Protein AF-A0A3B7LRC0-F1 (afdb_monomer_lite)

Foldseek 3Di:
DLEDDDQADDQDDDDPQDAPLRCLNRHPDPVSVVVVVLLVVLLVPPDPVCSVVLSCLCVVSDNQSVVLSSLVSVVSVVVVVVVKDWDAFDDDPDPDPDTAGTWIADPVRDIDGHHSDDDDPPPPPPPPDD

Secondary structure (DSSP, 8-state):
--S--S---B-PPPPTT--HHHHHHHB--HHHHHHHHHHHHHHHHS-TTTHHHHHHHHTSS-HHHHHHHHHHHHHHHHHHHTT-EEEESPPPSS--S---SEEEE-TTS-EEEE------TT--------

Organism: NCBI:txid2004650

Sequence (130 aa):
MLFQNFIRTNHDIIQANESEFDFLDRCAWPKAQHMRSLLEQCLNNYPVIEQPEIIARLKSGDPRQFTSTTFELLLHQYLINQNFTLSPHPELANDSAKRPDFLVTCPDGNQFYLEAICTSESDGKNDSTG

Radius of gyration: 17.73 Å; chains: 1; bounding box: 36×43×44 Å

Structure (mmCIF, N/CA/C/O backbone):
data_AF-A0A3B7LRC0-F1
#
_entry.id   AF-A0A3B7LRC0-F1
#
loop_
_atom_site.group_PDB
_atom_site.id
_atom_site.type_symbol
_atom_site.label_atom_id
_atom_site.label_alt_id
_atom_site.label_comp_id
_atom_site.label_asym_id
_atom_site.label_entity_id
_atom_site.label_seq_id
_atom_site.pdbx_PDB_ins_code
_atom_site.Cartn_x
_atom_site.Cartn_y
_atom_site.Cartn_z
_atom_site.occupancy
_atom_site.B_iso_or_equiv
_atom_site.auth_seq_id
_atom_site.auth_comp_id
_atom_site.auth_asym_id
_atom_site.auth_atom_id
_atom_site.pdbx_PDB_model_num
ATOM 1 N N . MET A 1 1 ? -7.542 -5.011 -9.951 1.00 84.31 1 MET A N 1
ATOM 2 C CA . MET A 1 1 ? -6.096 -5.204 -10.194 1.00 84.31 1 MET A CA 1
ATOM 3 C C . MET A 1 1 ? -5.436 -3.844 -10.179 1.00 84.31 1 MET A C 1
ATOM 5 O O . MET A 1 1 ? -5.934 -2.933 -10.836 1.00 84.31 1 MET A O 1
ATOM 9 N N . LEU A 1 2 ? -4.382 -3.701 -9.382 1.00 94.56 2 LEU A N 1
ATOM 10 C CA . LEU A 1 2 ? -3.641 -2.455 -9.216 1.00 94.56 2 LEU A CA 1
ATOM 11 C C . LEU A 1 2 ? -2.699 -2.245 -10.407 1.00 94.56 2 LEU A C 1
ATOM 13 O O . LEU A 1 2 ? -2.721 -1.179 -11.031 1.00 94.56 2 LEU A O 1
ATOM 17 N N . PHE A 1 3 ? -1.949 -3.291 -10.760 1.00 96.12 3 PHE A N 1
ATOM 18 C CA . PHE A 1 3 ? -0.965 -3.291 -11.843 1.00 96.12 3 PHE A CA 1
ATOM 19 C C . PHE A 1 3 ? -1.517 -3.912 -13.126 1.00 96.12 3 PHE A C 1
ATOM 21 O O . PHE A 1 3 ? -2.459 -4.707 -13.108 1.00 96.12 3 PHE A O 1
ATOM 28 N N . GLN A 1 4 ? -0.910 -3.572 -14.261 1.00 93.62 4 GLN A N 1
ATOM 29 C CA . GLN A 1 4 ? -1.306 -4.143 -15.544 1.00 93.62 4 GLN A CA 1
ATOM 30 C C . GLN A 1 4 ? -0.837 -5.600 -15.666 1.00 93.62 4 GLN A C 1
ATOM 32 O O . GLN A 1 4 ? 0.247 -5.985 -15.207 1.00 93.62 4 GLN A O 1
ATOM 37 N N . ASN A 1 5 ? -1.644 -6.428 -16.329 1.00 92.81 5 ASN A N 1
ATOM 38 C CA . ASN A 1 5 ? -1.327 -7.833 -16.548 1.00 92.81 5 ASN A CA 1
ATOM 39 C C . ASN A 1 5 ? -0.646 -8.034 -17.911 1.00 92.81 5 ASN A C 1
ATOM 41 O O . ASN A 1 5 ? -1.313 -8.167 -18.934 1.00 92.81 5 ASN A O 1
ATOM 45 N N . PHE A 1 6 ? 0.688 -8.037 -17.917 1.00 94.25 6 PHE A N 1
ATOM 46 C CA . PHE A 1 6 ? 1.509 -8.300 -19.100 1.00 94.25 6 PHE A CA 1
ATOM 47 C C . PHE A 1 6 ? 2.889 -8.857 -18.714 1.00 94.25 6 PHE A C 1
ATOM 49 O O . PHE A 1 6 ? 3.345 -8.713 -17.571 1.00 94.25 6 PHE A O 1
ATOM 56 N N . ILE A 1 7 ? 3.564 -9.485 -19.684 1.00 94.00 7 ILE A N 1
ATOM 57 C CA . ILE A 1 7 ? 4.935 -9.986 -19.525 1.00 94.00 7 ILE A CA 1
ATOM 58 C C . ILE A 1 7 ? 5.895 -8.796 -19.532 1.00 94.00 7 ILE A C 1
ATOM 60 O O . ILE A 1 7 ? 6.070 -8.131 -20.551 1.00 94.00 7 ILE A O 1
ATOM 64 N N . ARG A 1 8 ? 6.535 -8.540 -18.392 1.00 95.81 8 ARG A N 1
ATOM 65 C CA . ARG A 1 8 ? 7.519 -7.465 -18.235 1.00 95.81 8 ARG A CA 1
ATOM 66 C C . ARG A 1 8 ? 8.902 -7.969 -18.610 1.00 95.81 8 ARG A C 1
ATOM 68 O O . ARG A 1 8 ? 9.353 -8.984 -18.090 1.00 95.81 8 ARG A O 1
ATOM 75 N N . THR A 1 9 ? 9.580 -7.236 -19.483 1.00 96.19 9 THR A N 1
ATOM 76 C CA . THR A 1 9 ? 10.936 -7.556 -19.960 1.00 96.19 9 THR A CA 1
ATOM 77 C C . THR A 1 9 ? 11.936 -6.428 -19.698 1.00 96.19 9 THR A C 1
ATOM 79 O O . THR A 1 9 ? 13.139 -6.618 -19.878 1.00 96.19 9 THR A O 1
ATOM 82 N N . A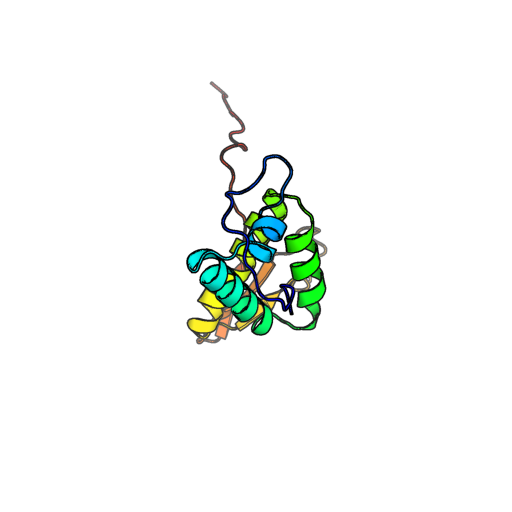SN A 1 10 ? 11.464 -5.263 -19.244 1.00 95.69 10 ASN A N 1
ATOM 83 C CA . ASN A 1 10 ? 12.296 -4.091 -19.017 1.00 95.69 10 ASN A CA 1
ATOM 84 C C . ASN A 1 10 ? 13.065 -4.202 -17.684 1.00 95.69 10 ASN A C 1
ATOM 86 O O . ASN A 1 10 ? 12.458 -4.332 -16.620 1.00 95.69 10 ASN A O 1
ATOM 90 N N . HIS A 1 11 ? 14.396 -4.134 -17.758 1.00 96.62 11 HIS A N 1
ATOM 91 C CA . HIS A 1 11 ? 15.310 -4.211 -16.613 1.00 96.62 11 HIS A CA 1
ATOM 92 C C . HIS A 1 11 ? 16.024 -2.884 -16.313 1.00 96.62 11 HIS A C 1
ATOM 94 O O . HIS A 1 11 ? 16.906 -2.858 -15.453 1.00 96.62 11 HIS A O 1
ATOM 100 N N . ASP A 1 12 ? 15.655 -1.805 -17.000 1.00 96.75 12 ASP A N 1
ATOM 101 C CA . ASP A 1 12 ? 16.237 -0.485 -16.801 1.00 96.75 12 ASP A CA 1
ATOM 102 C C . ASP A 1 12 ? 15.848 0.067 -15.430 1.00 96.75 12 ASP A C 1
ATOM 104 O O . ASP A 1 12 ? 14.729 -0.143 -14.945 1.00 96.75 12 ASP A O 1
ATOM 108 N N . ILE A 1 13 ? 16.764 0.830 -14.837 1.00 96.00 13 ILE A N 1
ATOM 109 C CA . ILE A 1 13 ? 16.510 1.608 -13.622 1.00 96.00 13 ILE A CA 1
ATOM 110 C C . ILE A 1 13 ? 15.387 2.636 -13.842 1.00 96.00 13 ILE A C 1
ATOM 112 O O . ILE A 1 13 ? 14.991 2.899 -14.981 1.00 96.00 13 ILE A O 1
ATOM 116 N N . ILE A 1 14 ? 14.872 3.215 -12.756 1.00 95.31 14 ILE A N 1
ATOM 117 C CA . ILE A 1 14 ? 13.876 4.293 -12.826 1.00 95.31 14 ILE A CA 1
ATOM 118 C C . ILE A 1 14 ? 14.406 5.481 -13.6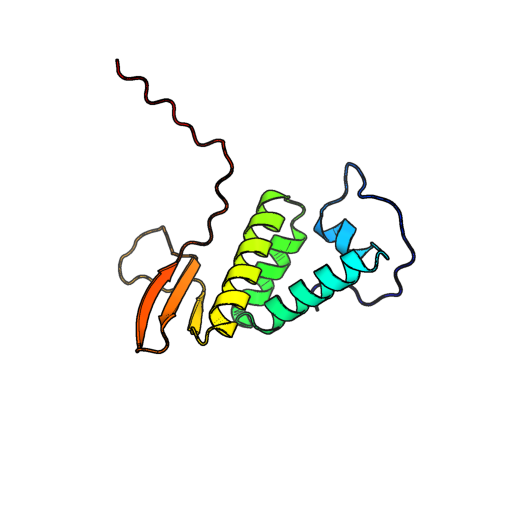40 1.00 95.31 14 ILE A C 1
ATOM 120 O O . ILE A 1 14 ? 15.578 5.854 -13.525 1.00 95.31 14 ILE A O 1
ATOM 124 N N . GLN A 1 15 ? 13.553 6.051 -14.489 1.00 95.31 15 GLN A N 1
ATOM 125 C CA . GLN A 1 15 ? 13.895 7.211 -15.314 1.00 95.31 15 GLN A CA 1
ATOM 126 C C . GLN A 1 15 ? 13.564 8.527 -14.596 1.00 95.31 15 GLN A C 1
ATOM 128 O O . GLN A 1 15 ? 12.709 8.574 -13.722 1.00 95.31 15 GLN A O 1
ATOM 133 N N . ALA A 1 16 ? 14.213 9.628 -14.990 1.00 91.31 16 ALA A N 1
ATOM 134 C CA . ALA A 1 16 ? 14.075 10.919 -14.301 1.00 91.31 16 ALA A CA 1
ATOM 135 C C . ALA A 1 16 ? 12.640 11.489 -14.273 1.00 91.31 16 ALA A C 1
ATOM 137 O O . ALA A 1 16 ? 12.304 12.224 -13.353 1.00 91.31 16 ALA A O 1
ATOM 138 N N . ASN A 1 17 ? 11.808 11.154 -15.265 1.00 92.25 17 ASN A N 1
ATOM 139 C CA . ASN A 1 17 ? 10.422 11.626 -15.387 1.00 92.25 17 ASN A CA 1
ATOM 140 C C . ASN A 1 17 ? 9.402 10.496 -15.179 1.00 92.25 17 ASN A C 1
ATOM 142 O O . ASN A 1 17 ? 8.279 10.576 -15.670 1.00 92.25 17 ASN A O 1
ATOM 146 N N . GLU A 1 18 ? 9.817 9.413 -14.533 1.00 96.38 18 GLU A N 1
ATOM 147 C CA . GLU A 1 18 ? 8.980 8.250 -14.279 1.00 96.38 18 GLU A CA 1
ATOM 148 C C . GLU A 1 18 ? 8.551 8.226 -12.815 1.00 96.38 18 GLU A C 1
ATOM 150 O O . GLU A 1 18 ? 9.376 8.410 -11.921 1.00 96.38 18 GLU A O 1
ATOM 155 N N . SER A 1 19 ? 7.264 7.980 -12.575 1.00 97.00 19 SER A N 1
ATOM 156 C CA . SER A 1 19 ? 6.758 7.807 -11.216 1.00 97.00 19 SER A CA 1
ATOM 157 C C . SER A 1 19 ? 7.179 6.456 -10.632 1.00 97.00 19 SER A C 1
ATOM 159 O O . SER A 1 19 ? 7.405 5.482 -11.354 1.00 97.00 19 SER A O 1
ATOM 161 N N . GLU A 1 20 ? 7.223 6.344 -9.307 1.00 96.31 20 GLU A N 1
ATOM 162 C CA . GLU A 1 20 ? 7.497 5.072 -8.633 1.00 96.31 20 GLU A CA 1
ATOM 163 C C . GLU A 1 20 ? 6.472 3.995 -9.007 1.00 96.31 20 GLU A C 1
ATOM 165 O O . GLU A 1 20 ? 6.823 2.818 -9.141 1.00 96.31 20 GLU A O 1
ATOM 170 N N . PHE A 1 21 ? 5.214 4.397 -9.220 1.00 97.31 21 PHE A N 1
ATOM 171 C CA . PHE A 1 21 ? 4.168 3.497 -9.684 1.00 97.31 21 PHE A CA 1
ATOM 172 C C . PHE A 1 21 ? 4.468 2.960 -11.085 1.00 97.31 21 PHE A C 1
ATOM 174 O O . PHE A 1 21 ? 4.449 1.744 -11.279 1.00 97.31 21 PHE A O 1
ATOM 181 N N . ASP A 1 22 ? 4.773 3.839 -12.042 1.00 97.12 22 ASP A N 1
ATOM 182 C CA . ASP A 1 22 ? 5.053 3.446 -13.427 1.00 97.12 22 ASP A CA 1
ATOM 183 C C . ASP A 1 22 ? 6.292 2.556 -13.503 1.00 97.12 22 ASP A C 1
ATOM 185 O O . ASP A 1 22 ? 6.269 1.512 -14.163 1.00 97.12 22 ASP A O 1
ATOM 189 N N . PHE A 1 23 ? 7.331 2.900 -12.734 1.00 97.38 23 PHE A N 1
ATOM 190 C CA . PHE A 1 23 ? 8.520 2.070 -12.591 1.00 97.38 23 PHE A CA 1
ATOM 191 C C . PHE A 1 23 ? 8.152 0.664 -12.116 1.00 97.38 23 PHE A C 1
ATOM 193 O O . PHE A 1 23 ? 8.532 -0.322 -12.752 1.00 97.38 23 PHE A O 1
ATOM 200 N N . LEU A 1 24 ? 7.381 0.540 -11.031 1.00 97.00 24 LEU A N 1
ATOM 201 C CA . LEU A 1 24 ? 6.936 -0.765 -10.541 1.00 97.00 24 LEU A CA 1
ATOM 202 C C . LEU A 1 24 ? 6.080 -1.502 -11.575 1.00 97.00 24 LEU A C 1
ATOM 204 O O . LEU A 1 24 ? 6.258 -2.713 -11.741 1.00 97.00 24 LEU A O 1
ATOM 208 N N . ASP A 1 25 ? 5.192 -0.799 -12.283 1.00 97.00 25 ASP A N 1
ATOM 209 C CA . ASP A 1 25 ? 4.300 -1.391 -13.277 1.00 97.00 25 ASP A CA 1
ATOM 210 C C . ASP A 1 25 ? 5.036 -1.867 -14.529 1.00 97.00 25 ASP A C 1
ATOM 212 O O . ASP A 1 25 ? 4.607 -2.856 -15.114 1.00 97.00 25 ASP A O 1
ATOM 216 N N . ARG A 1 26 ? 6.170 -1.272 -14.922 1.00 96.94 26 ARG A N 1
ATOM 217 C CA . ARG A 1 26 ? 6.967 -1.769 -16.062 1.00 96.94 26 ARG A CA 1
ATOM 218 C C . ARG A 1 26 ? 8.100 -2.725 -15.689 1.00 96.94 26 ARG A C 1
ATOM 220 O O . ARG A 1 26 ? 8.511 -3.530 -16.527 1.00 96.94 26 ARG A O 1
ATOM 227 N N . CYS A 1 27 ? 8.631 -2.637 -14.470 1.00 97.44 27 CYS A N 1
ATOM 228 C CA . CYS A 1 27 ? 9.902 -3.260 -14.106 1.00 97.44 27 CYS A CA 1
ATOM 229 C C . CYS A 1 27 ? 9.807 -4.790 -13.996 1.00 97.44 27 CYS A C 1
ATOM 231 O O . CYS A 1 27 ? 8.962 -5.355 -13.288 1.00 97.44 27 CYS A O 1
ATOM 233 N N . ALA A 1 28 ? 10.722 -5.470 -14.689 1.00 97.56 28 ALA A N 1
ATOM 234 C CA . ALA A 1 28 ? 10.837 -6.924 -14.737 1.00 97.56 28 ALA A CA 1
ATOM 235 C C . ALA A 1 28 ? 11.656 -7.517 -13.578 1.00 97.56 28 ALA A C 1
ATOM 237 O O . ALA A 1 28 ? 11.782 -8.736 -13.481 1.00 97.56 28 ALA A O 1
ATOM 238 N N . TRP A 1 29 ? 12.221 -6.693 -12.689 1.00 97.38 29 TRP A N 1
ATOM 239 C CA . TRP A 1 29 ? 13.040 -7.201 -11.590 1.00 97.38 29 TRP A CA 1
ATOM 240 C C . TRP A 1 29 ? 12.222 -8.094 -10.640 1.00 97.38 29 TRP A C 1
ATOM 242 O O . TRP A 1 29 ? 11.121 -7.705 -10.235 1.00 97.38 29 TRP A O 1
ATOM 252 N N . PRO A 1 30 ? 12.780 -9.224 -10.160 1.00 96.44 30 PRO A N 1
ATOM 253 C CA . PRO A 1 30 ? 12.098 -10.080 -9.184 1.00 96.44 30 PRO A CA 1
ATOM 254 C C . PRO A 1 30 ? 11.671 -9.335 -7.910 1.00 96.44 30 PRO A C 1
ATOM 256 O O . PRO A 1 30 ? 10.592 -9.566 -7.372 1.00 96.44 30 PRO A O 1
ATOM 259 N N . LYS A 1 31 ? 12.479 -8.369 -7.448 1.00 95.75 31 LYS A N 1
ATOM 260 C CA . LYS A 1 31 ? 12.128 -7.514 -6.301 1.00 95.75 31 LYS A CA 1
ATOM 261 C C . LYS A 1 31 ? 10.903 -6.635 -6.581 1.00 95.75 31 LYS A C 1
ATOM 263 O O . LYS A 1 31 ? 10.045 -6.515 -5.712 1.00 95.75 31 LYS A O 1
ATOM 268 N N . ALA A 1 32 ? 10.788 -6.079 -7.790 1.00 95.94 32 ALA A N 1
ATOM 269 C CA . ALA A 1 32 ? 9.620 -5.296 -8.192 1.00 95.94 32 ALA A CA 1
ATOM 270 C C . ALA A 1 32 ? 8.361 -6.173 -8.252 1.00 95.94 32 ALA A C 1
ATOM 272 O O . ALA A 1 32 ? 7.295 -5.744 -7.823 1.00 95.94 32 ALA A O 1
ATOM 273 N N . GLN A 1 33 ? 8.478 -7.431 -8.696 1.00 96.06 33 GLN A N 1
ATOM 274 C CA . GLN A 1 33 ? 7.369 -8.388 -8.636 1.00 96.06 33 GLN A CA 1
ATOM 275 C C . GLN A 1 33 ? 6.905 -8.656 -7.196 1.00 96.06 33 GLN A C 1
ATOM 277 O O . GLN A 1 33 ? 5.698 -8.679 -6.950 1.00 96.06 33 GLN A O 1
ATOM 282 N N . HIS A 1 34 ? 7.828 -8.831 -6.243 1.00 96.25 34 HIS A N 1
ATOM 283 C CA . HIS A 1 34 ? 7.462 -8.999 -4.833 1.00 96.25 34 HIS A CA 1
ATOM 284 C C . HIS A 1 34 ? 6.736 -7.768 -4.283 1.00 96.25 34 HIS A C 1
ATOM 286 O O . HIS A 1 34 ? 5.698 -7.918 -3.645 1.00 96.25 34 HIS A O 1
ATOM 292 N N . MET A 1 35 ? 7.227 -6.561 -4.585 1.00 95.69 35 MET A N 1
ATOM 293 C CA . MET A 1 35 ? 6.559 -5.318 -4.183 1.00 95.69 35 MET A CA 1
ATOM 294 C C . MET A 1 35 ? 5.157 -5.203 -4.786 1.00 95.69 35 MET A C 1
ATOM 296 O O . MET A 1 35 ? 4.207 -4.928 -4.059 1.00 95.69 35 MET A O 1
ATOM 300 N N . ARG A 1 36 ? 5.000 -5.482 -6.087 1.00 96.94 36 ARG A N 1
ATOM 301 C CA . ARG A 1 36 ? 3.688 -5.479 -6.750 1.00 96.94 36 ARG A CA 1
ATOM 302 C C . ARG A 1 36 ? 2.718 -6.465 -6.104 1.00 96.94 36 ARG A C 1
ATOM 304 O O . ARG A 1 36 ? 1.581 -6.103 -5.828 1.00 96.94 36 ARG A O 1
ATOM 311 N N . SER A 1 37 ? 3.184 -7.682 -5.827 1.00 96.50 37 SER A N 1
ATOM 312 C CA . SER A 1 37 ? 2.366 -8.730 -5.200 1.00 96.50 37 SER A CA 1
ATOM 313 C C . SER A 1 37 ? 1.939 -8.341 -3.784 1.00 96.50 37 SER A C 1
ATOM 315 O O . SER A 1 37 ? 0.784 -8.538 -3.422 1.00 96.50 37 SER A O 1
ATOM 317 N N . LEU A 1 38 ? 2.846 -7.742 -3.003 1.00 96.88 38 LEU A N 1
ATOM 318 C CA . LEU A 1 38 ? 2.546 -7.248 -1.661 1.00 96.88 38 LEU A CA 1
ATOM 319 C C . LEU A 1 38 ? 1.497 -6.131 -1.697 1.00 96.88 38 LEU A C 1
ATOM 321 O O . LEU A 1 38 ? 0.530 -6.190 -0.946 1.00 96.88 38 LEU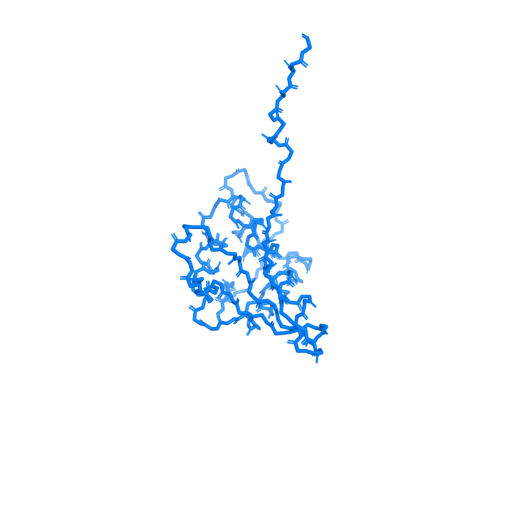 A O 1
ATOM 325 N N . LEU A 1 39 ? 1.656 -5.141 -2.580 1.00 97.56 39 LEU A N 1
ATOM 326 C CA . LEU A 1 39 ? 0.704 -4.035 -2.716 1.00 97.56 39 LEU A CA 1
ATOM 327 C C . LEU A 1 39 ? -0.673 -4.515 -3.195 1.00 97.56 39 LEU A C 1
ATOM 329 O O . LEU A 1 39 ? -1.684 -4.085 -2.648 1.00 97.56 39 LEU A O 1
ATOM 333 N N . GLU A 1 40 ? -0.724 -5.438 -4.162 1.00 97.38 40 GLU A N 1
ATOM 334 C CA . GLU A 1 40 ? -1.975 -6.082 -4.591 1.00 97.38 40 GLU A CA 1
ATOM 335 C C . GLU A 1 40 ? -2.650 -6.818 -3.428 1.00 97.38 40 GLU A C 1
ATOM 337 O O . GLU A 1 40 ? -3.852 -6.669 -3.221 1.00 97.38 40 GLU A O 1
ATOM 342 N N . GLN A 1 41 ? -1.889 -7.583 -2.641 1.00 96.88 41 GLN A N 1
ATOM 343 C CA . GLN A 1 41 ? -2.418 -8.285 -1.474 1.00 96.88 41 GLN A CA 1
ATOM 344 C C . GLN A 1 41 ? -2.961 -7.310 -0.422 1.00 96.88 41 GLN A C 1
ATOM 346 O O . GLN A 1 41 ? -4.066 -7.521 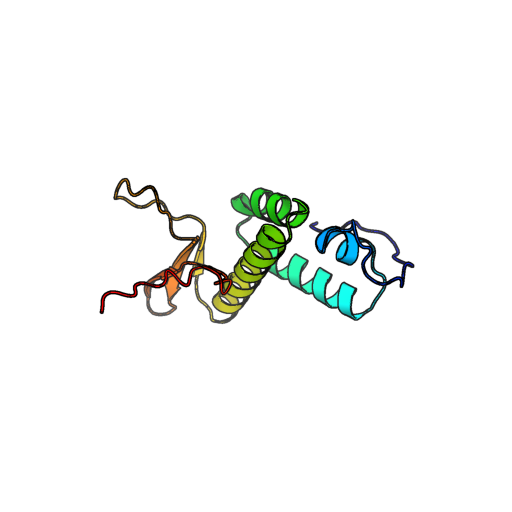0.076 1.00 96.88 41 GLN A O 1
ATOM 351 N N . CYS A 1 42 ? -2.218 -6.243 -0.111 1.00 97.19 42 CYS A N 1
ATOM 352 C CA . CYS A 1 42 ? -2.660 -5.221 0.839 1.00 97.19 42 CYS A CA 1
ATOM 353 C C . CYS A 1 42 ? -3.957 -4.556 0.363 1.00 97.19 42 CYS A C 1
ATOM 355 O O . CYS A 1 42 ? -4.896 -4.428 1.143 1.00 97.19 42 CYS A O 1
ATOM 357 N N . LEU A 1 43 ? -4.035 -4.195 -0.923 1.00 97.25 43 LEU A N 1
ATOM 358 C CA . LEU A 1 43 ? -5.223 -3.586 -1.518 1.00 97.25 43 LEU A CA 1
ATOM 359 C C . LEU A 1 43 ? -6.430 -4.534 -1.497 1.00 97.25 43 LEU A C 1
ATOM 361 O O . LEU A 1 43 ? -7.529 -4.101 -1.171 1.00 97.25 43 LEU A O 1
ATOM 365 N N . ASN A 1 44 ? -6.233 -5.822 -1.795 1.00 96.19 44 ASN A N 1
ATOM 366 C CA . ASN A 1 44 ? -7.306 -6.822 -1.773 1.00 96.19 44 ASN A CA 1
ATOM 367 C C . ASN A 1 44 ? -7.907 -7.018 -0.373 1.00 96.19 44 ASN A C 1
ATOM 369 O O . ASN A 1 44 ? -9.081 -7.360 -0.261 1.00 96.19 44 ASN A O 1
ATOM 373 N N . ASN A 1 45 ? -7.113 -6.798 0.677 1.00 95.38 45 ASN A N 1
ATOM 374 C CA . ASN A 1 45 ? -7.577 -6.840 2.061 1.00 95.38 45 ASN A CA 1
ATOM 375 C C . ASN A 1 45 ? -8.114 -5.488 2.557 1.00 95.38 45 ASN A C 1
ATOM 377 O O . ASN A 1 45 ? -8.690 -5.431 3.641 1.00 95.38 45 ASN A O 1
ATOM 381 N N . TYR A 1 46 ? -7.927 -4.410 1.795 1.00 95.19 46 TYR A N 1
ATOM 382 C CA . TYR A 1 46 ? -8.441 -3.082 2.116 1.00 95.19 46 TYR A CA 1
ATOM 383 C C . TYR A 1 46 ? -9.942 -2.985 1.781 1.00 95.19 46 TYR A C 1
ATOM 385 O O . TYR A 1 46 ? -10.392 -3.625 0.820 1.00 95.19 46 TYR A O 1
ATOM 393 N N . PRO A 1 47 ? -10.741 -2.188 2.518 1.00 93.31 47 PRO A N 1
ATOM 394 C CA . PRO A 1 47 ? -12.174 -2.053 2.260 1.00 93.31 47 PRO A CA 1
ATOM 395 C C . PRO A 1 47 ? -12.506 -1.687 0.812 1.00 93.31 47 PRO A C 1
ATOM 397 O O . PRO A 1 47 ? -12.015 -0.699 0.272 1.00 93.31 47 PRO A O 1
ATOM 400 N N . VAL A 1 48 ? -13.378 -2.487 0.188 1.00 93.19 48 VAL A N 1
ATOM 401 C CA . VAL A 1 48 ? -13.688 -2.424 -1.254 1.00 93.19 48 VAL A CA 1
ATOM 402 C C . VAL A 1 48 ? -14.169 -1.042 -1.701 1.00 93.19 48 VAL A C 1
ATOM 404 O O . VAL A 1 48 ? -13.842 -0.617 -2.806 1.00 93.19 48 VAL A O 1
ATOM 407 N N . ILE A 1 49 ? -14.920 -0.339 -0.849 1.00 92.31 49 ILE A N 1
ATOM 408 C CA . ILE A 1 49 ? -15.443 1.001 -1.144 1.00 92.31 49 ILE A CA 1
ATOM 409 C C . ILE A 1 49 ? -14.338 2.062 -1.262 1.00 92.31 49 ILE A C 1
ATOM 411 O O . ILE A 1 49 ? -14.475 2.980 -2.063 1.00 92.31 49 ILE A O 1
ATOM 415 N N . GLU A 1 50 ? -13.219 1.874 -0.560 1.00 92.81 50 GLU A N 1
ATOM 416 C CA . GLU A 1 50 ? -12.088 2.811 -0.519 1.00 92.81 50 GLU A CA 1
ATOM 417 C C . GLU A 1 50 ? -10.990 2.477 -1.543 1.00 92.81 50 GLU A C 1
ATOM 419 O O . GLU A 1 50 ? -10.164 3.319 -1.899 1.00 92.81 50 GLU A O 1
ATOM 424 N N . GLN A 1 51 ? -10.967 1.246 -2.071 1.00 95.19 51 GLN A N 1
ATOM 425 C CA . GLN A 1 51 ? -9.949 0.816 -3.039 1.00 95.19 51 GLN A CA 1
ATOM 426 C C . GLN A 1 51 ? -9.792 1.757 -4.253 1.00 95.19 51 GLN A C 1
ATOM 428 O O . GLN A 1 51 ? -8.649 1.971 -4.667 1.00 95.19 51 GLN A O 1
ATOM 433 N N . PRO A 1 52 ? -10.857 2.339 -4.850 1.00 95.56 52 PRO A N 1
ATOM 434 C CA . PRO A 1 52 ? -10.705 3.276 -5.964 1.00 95.56 52 PRO A CA 1
ATOM 435 C C . PRO A 1 52 ? -9.878 4.520 -5.614 1.00 95.56 52 PRO A C 1
ATOM 437 O O . PRO A 1 52 ? -9.060 4.946 -6.430 1.00 95.56 52 PRO A O 1
ATOM 440 N N . GLU A 1 53 ? -10.051 5.074 -4.411 1.00 94.38 53 GLU A N 1
ATOM 441 C CA . GLU A 1 53 ? -9.289 6.236 -3.944 1.00 94.38 53 GLU A CA 1
ATOM 442 C C . GLU A 1 53 ? -7.815 5.879 -3.738 1.00 94.38 53 GLU A C 1
ATOM 444 O O . GLU A 1 53 ? -6.926 6.571 -4.242 1.00 94.38 53 GLU A O 1
ATOM 449 N N . ILE A 1 54 ? -7.548 4.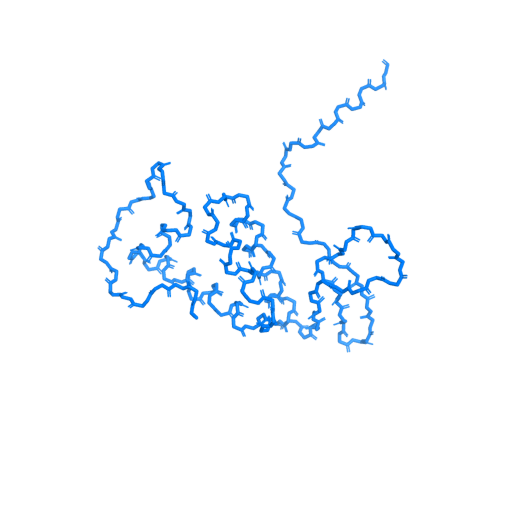740 -3.095 1.00 95.38 54 ILE A N 1
ATOM 450 C CA . ILE A 1 54 ? -6.190 4.218 -2.905 1.00 95.38 54 ILE A CA 1
ATOM 451 C C . ILE A 1 54 ? -5.481 4.020 -4.251 1.00 95.38 54 ILE A C 1
ATOM 453 O O . ILE A 1 54 ? -4.338 4.446 -4.429 1.00 95.38 54 ILE A O 1
ATOM 457 N N . ILE A 1 55 ? -6.159 3.416 -5.233 1.00 96.81 55 ILE A N 1
ATOM 458 C CA . ILE A 1 55 ? -5.607 3.228 -6.582 1.00 96.81 55 ILE A CA 1
ATOM 459 C C . ILE A 1 55 ? -5.300 4.584 -7.231 1.00 96.81 55 ILE A C 1
ATOM 461 O O . ILE A 1 55 ? -4.243 4.728 -7.848 1.00 96.81 55 ILE A O 1
ATOM 465 N N . ALA A 1 56 ? -6.191 5.571 -7.102 1.00 96.56 56 ALA A N 1
ATOM 466 C CA . ALA A 1 56 ? -5.992 6.901 -7.669 1.00 96.56 56 ALA A CA 1
ATOM 467 C C . ALA A 1 56 ? -4.779 7.616 -7.052 1.00 96.56 56 ALA A C 1
ATOM 469 O O . ALA A 1 56 ? -3.961 8.168 -7.788 1.00 96.56 56 ALA A O 1
ATOM 470 N N . ARG A 1 57 ? -4.609 7.551 -5.724 1.00 95.44 57 ARG A N 1
ATOM 471 C CA . ARG A 1 57 ? -3.463 8.155 -5.022 1.00 95.44 57 ARG A CA 1
ATOM 472 C C . ARG A 1 57 ? -2.144 7.480 -5.399 1.00 95.44 57 ARG A C 1
ATOM 474 O O . ARG A 1 57 ? -1.177 8.178 -5.706 1.00 95.44 57 ARG A O 1
ATOM 481 N N . LEU A 1 58 ? -2.119 6.146 -5.486 1.00 96.69 58 LEU A N 1
ATOM 482 C CA . LEU A 1 58 ? -0.941 5.392 -5.939 1.00 96.69 58 LEU A CA 1
ATOM 483 C C . LEU A 1 58 ? -0.560 5.722 -7.389 1.00 96.69 58 LEU A C 1
ATOM 485 O O . LEU A 1 58 ? 0.623 5.781 -7.703 1.00 96.69 58 LEU A O 1
ATOM 489 N N . LYS A 1 59 ? -1.544 5.960 -8.263 1.00 96.88 59 LYS A N 1
ATOM 490 C CA . LYS A 1 59 ? -1.339 6.277 -9.689 1.00 96.88 59 LYS A CA 1
ATOM 491 C C . LYS A 1 59 ? -1.225 7.773 -9.992 1.00 96.88 59 LYS A C 1
ATOM 493 O O . LYS A 1 59 ? -1.167 8.149 -11.157 1.00 96.88 59 LYS A O 1
ATOM 498 N N . SER A 1 60 ? -1.211 8.630 -8.973 1.00 96.19 60 SER A N 1
ATOM 499 C CA . SER A 1 60 ? -1.235 10.089 -9.157 1.00 96.19 60 SER A CA 1
ATOM 500 C C . SER A 1 60 ? 0.032 10.657 -9.807 1.00 96.19 60 SER A C 1
ATOM 502 O O . SER A 1 60 ? 0.001 11.767 -10.333 1.00 96.19 60 SER A O 1
ATOM 504 N N . GLY A 1 61 ? 1.144 9.918 -9.748 1.00 94.50 61 GLY A N 1
ATOM 505 C CA . GLY A 1 61 ? 2.464 10.402 -10.149 1.00 94.50 61 GLY A CA 1
ATOM 506 C C . GLY A 1 61 ? 3.127 11.326 -9.120 1.00 94.50 61 GLY A C 1
ATOM 507 O O . GLY A 1 61 ? 4.259 11.747 -9.338 1.00 94.50 61 GLY A O 1
ATOM 508 N N . ASP A 1 62 ? 2.460 11.632 -7.999 1.00 94.12 62 ASP A N 1
ATOM 509 C CA . ASP A 1 62 ? 3.049 12.384 -6.890 1.00 94.12 62 ASP A CA 1
ATOM 510 C C . ASP A 1 62 ? 3.782 11.419 -5.932 1.00 94.12 62 ASP A C 1
ATOM 512 O O . ASP A 1 62 ? 3.136 10.562 -5.313 1.00 94.12 62 ASP A O 1
ATOM 516 N N . PRO A 1 63 ? 5.109 11.562 -5.744 1.00 91.94 63 PRO A N 1
ATOM 517 C CA . PRO A 1 63 ? 5.893 10.677 -4.879 1.00 91.94 63 PRO A CA 1
ATOM 518 C C . PRO A 1 63 ? 5.450 10.728 -3.408 1.00 91.94 63 PRO A C 1
ATOM 520 O O . PRO A 1 63 ? 5.578 9.743 -2.672 1.00 91.94 63 PRO A O 1
ATOM 523 N N . ARG A 1 64 ? 4.884 11.856 -2.954 1.00 91.44 64 ARG A N 1
ATOM 524 C CA . ARG A 1 64 ? 4.357 12.001 -1.589 1.00 91.44 64 ARG A CA 1
ATOM 525 C C . ARG A 1 64 ? 3.094 11.174 -1.413 1.00 91.44 64 ARG A C 1
ATOM 527 O O . ARG A 1 64 ? 2.969 10.469 -0.413 1.00 91.44 64 ARG A O 1
ATOM 534 N N . GLN A 1 65 ? 2.194 11.222 -2.395 1.00 93.44 65 GLN A N 1
ATOM 535 C CA . GLN A 1 65 ? 0.983 10.402 -2.400 1.00 93.44 65 GLN A CA 1
ATOM 536 C C . GLN A 1 65 ? 1.332 8.922 -2.499 1.00 93.44 65 GLN A C 1
ATOM 538 O O . GLN A 1 65 ? 0.798 8.127 -1.729 1.00 93.44 65 GLN A O 1
ATOM 543 N N . PHE A 1 66 ? 2.271 8.553 -3.373 1.00 94.25 66 PHE A N 1
ATOM 544 C CA . PHE A 1 66 ? 2.730 7.172 -3.498 1.00 94.25 66 PHE A CA 1
ATOM 545 C C . PHE A 1 66 ? 3.290 6.637 -2.171 1.00 94.25 66 PHE A C 1
ATOM 547 O O . PHE A 1 66 ? 2.877 5.570 -1.708 1.00 94.25 66 PHE A O 1
ATOM 554 N N . THR A 1 67 ? 4.174 7.401 -1.522 1.00 92.62 67 THR A N 1
ATOM 555 C CA . THR A 1 67 ? 4.800 7.023 -0.244 1.00 92.62 67 THR A CA 1
ATOM 556 C C . THR A 1 67 ? 3.773 6.931 0.884 1.00 92.62 67 THR A C 1
ATOM 558 O O . THR A 1 67 ? 3.695 5.904 1.556 1.00 92.62 67 THR A O 1
ATOM 561 N N . SER A 1 68 ? 2.953 7.971 1.065 1.00 91.81 68 SER A N 1
ATOM 562 C CA . SER A 1 68 ? 1.929 8.023 2.116 1.00 91.81 68 SER A CA 1
ATOM 563 C C . SER A 1 68 ? 0.892 6.910 1.956 1.00 91.81 68 SER A C 1
ATOM 565 O O . SER A 1 68 ? 0.611 6.199 2.916 1.00 91.81 68 SER A O 1
ATOM 567 N N . THR A 1 69 ? 0.394 6.680 0.739 1.00 93.81 69 THR A N 1
ATOM 568 C CA . THR A 1 69 ? -0.612 5.637 0.472 1.00 93.81 69 THR A CA 1
ATOM 569 C C . THR A 1 69 ? -0.026 4.231 0.618 1.00 93.81 69 THR A C 1
ATOM 571 O O . THR A 1 69 ? -0.684 3.322 1.119 1.00 93.81 69 THR A O 1
ATOM 574 N N . THR A 1 70 ? 1.236 4.031 0.222 1.00 94.94 70 THR A N 1
ATOM 575 C CA . THR A 1 70 ? 1.932 2.757 0.451 1.00 94.94 70 THR A CA 1
ATOM 576 C C . THR A 1 70 ? 2.095 2.482 1.945 1.00 94.94 70 THR A C 1
ATOM 578 O O . THR A 1 70 ? 1.848 1.361 2.389 1.00 94.94 70 THR A O 1
ATOM 581 N N . PHE A 1 71 ? 2.482 3.490 2.732 1.00 93.56 71 PHE A N 1
ATOM 582 C CA . PHE A 1 71 ? 2.598 3.361 4.183 1.00 93.56 71 PHE A CA 1
ATOM 583 C C . PHE A 1 71 ? 1.253 3.022 4.832 1.00 93.56 71 PHE A C 1
ATOM 585 O O . PHE A 1 71 ? 1.177 2.084 5.622 1.00 93.56 71 PHE A O 1
ATOM 592 N N . GLU A 1 72 ? 0.192 3.722 4.434 1.00 93.94 72 GLU A N 1
ATOM 593 C CA . GLU A 1 72 ? -1.179 3.478 4.877 1.00 93.94 72 GLU A CA 1
ATOM 594 C C . GLU A 1 72 ? -1.624 2.023 4.614 1.00 93.94 72 GLU A C 1
ATOM 596 O O . GLU A 1 72 ? -2.069 1.331 5.533 1.00 93.94 72 GLU A O 1
ATOM 601 N N . LEU A 1 73 ? -1.418 1.513 3.392 1.00 95.12 73 LEU A N 1
ATOM 602 C CA . LEU A 1 73 ? -1.740 0.128 3.022 1.00 95.12 73 LEU A CA 1
ATOM 603 C C . LEU A 1 73 ? -0.964 -0.905 3.847 1.00 95.12 73 LEU A C 1
ATOM 605 O O . LEU A 1 73 ? -1.537 -1.899 4.302 1.00 95.12 73 LEU A O 1
ATOM 609 N N . LEU A 1 74 ? 0.342 -0.691 4.031 1.00 94.94 74 LEU A N 1
ATOM 610 C CA . LEU A 1 74 ? 1.191 -1.601 4.801 1.00 94.94 74 LEU A CA 1
ATOM 611 C C . LEU A 1 74 ? 0.809 -1.605 6.284 1.00 94.94 74 LEU A C 1
ATOM 613 O O . LEU A 1 74 ? 0.779 -2.669 6.901 1.00 94.94 74 LEU A O 1
ATOM 617 N N . LEU A 1 75 ? 0.488 -0.437 6.844 1.00 94.25 75 LEU A N 1
ATOM 618 C CA . LEU A 1 75 ? 0.046 -0.293 8.227 1.00 94.25 75 LEU A CA 1
ATOM 619 C C . LEU A 1 75 ? -1.289 -1.006 8.458 1.00 94.25 75 LEU A C 1
ATOM 621 O O . LEU A 1 75 ? -1.414 -1.779 9.410 1.00 94.25 75 LEU A O 1
ATOM 625 N N . HIS A 1 76 ? -2.248 -0.819 7.549 1.00 95.19 76 HIS A N 1
ATOM 626 C CA . HIS A 1 76 ? -3.515 -1.542 7.570 1.00 95.19 76 HIS A CA 1
ATOM 627 C C . HIS A 1 76 ? -3.287 -3.058 7.526 1.00 95.19 76 HIS A C 1
ATOM 629 O O . HIS A 1 76 ? -3.761 -3.786 8.399 1.00 95.19 76 HIS A O 1
ATOM 635 N N . GLN A 1 77 ? -2.502 -3.538 6.555 1.00 96.12 77 GLN A N 1
ATOM 636 C CA . GLN A 1 77 ? -2.205 -4.963 6.401 1.00 96.12 77 GLN A CA 1
ATOM 637 C C . GLN A 1 77 ? -1.514 -5.556 7.638 1.00 96.12 77 GLN A C 1
ATOM 639 O O . GLN A 1 77 ? -1.802 -6.689 8.033 1.00 96.12 77 GLN A O 1
ATOM 644 N N . TYR A 1 78 ? -0.593 -4.810 8.246 1.00 95.19 78 TYR A N 1
ATOM 645 C CA . TYR A 1 78 ? 0.092 -5.229 9.462 1.00 95.19 78 TYR A CA 1
ATOM 646 C C . TYR A 1 78 ? -0.892 -5.410 10.622 1.00 95.19 78 TYR A C 1
ATOM 648 O O . TYR A 1 78 ? -0.861 -6.442 11.289 1.00 95.19 78 TYR A O 1
ATOM 656 N N . LEU A 1 79 ? -1.792 -4.449 10.834 1.00 95.00 79 LEU A N 1
ATOM 657 C CA . LEU A 1 79 ? -2.735 -4.481 11.950 1.00 95.00 79 LEU A CA 1
ATOM 658 C C . LEU A 1 79 ? -3.810 -5.565 11.781 1.00 95.00 79 LEU A C 1
ATOM 660 O O . LEU A 1 79 ? -4.076 -6.296 12.737 1.00 95.00 79 LEU A O 1
ATOM 664 N N . ILE A 1 80 ? -4.361 -5.769 10.579 1.00 95.25 80 ILE A N 1
ATOM 665 C CA . ILE A 1 80 ? -5.317 -6.873 10.365 1.00 95.25 80 ILE A CA 1
ATOM 666 C C . ILE A 1 80 ? -4.674 -8.252 10.585 1.00 95.25 80 ILE A C 1
ATOM 668 O O . ILE A 1 80 ? -5.325 -9.162 11.097 1.00 95.25 80 ILE A O 1
ATOM 672 N N . ASN A 1 81 ? -3.376 -8.406 10.287 1.00 95.06 81 ASN A N 1
ATOM 673 C CA . ASN A 1 81 ? -2.636 -9.643 10.564 1.00 95.06 81 ASN A CA 1
ATOM 674 C C . ASN A 1 81 ? -2.464 -9.909 12.068 1.00 95.06 81 ASN A C 1
ATOM 676 O O . ASN A 1 81 ? -2.219 -11.048 12.456 1.00 95.06 81 ASN A O 1
ATOM 680 N N . GLN A 1 82 ? -2.598 -8.879 12.906 1.00 94.19 82 GLN A N 1
ATOM 681 C CA . GLN A 1 82 ? -2.591 -8.971 14.369 1.00 94.19 82 GLN A CA 1
ATOM 682 C C . GLN A 1 82 ? -4.018 -9.050 14.953 1.00 94.19 82 GLN A C 1
ATOM 684 O O . GLN A 1 82 ? -4.218 -8.786 16.135 1.00 94.19 82 GLN A O 1
ATOM 689 N N . ASN A 1 83 ? -5.016 -9.399 14.128 1.00 93.88 83 ASN A N 1
ATOM 690 C CA . ASN A 1 83 ? -6.431 -9.527 14.497 1.00 93.88 83 ASN A CA 1
ATOM 691 C C . ASN A 1 83 ? -7.128 -8.216 14.906 1.00 93.88 83 ASN A C 1
ATOM 693 O O . ASN A 1 83 ? -8.190 -8.258 15.529 1.00 93.88 83 ASN A O 1
ATOM 697 N N . PHE A 1 84 ? -6.584 -7.060 14.523 1.00 94.56 84 PHE A N 1
ATOM 698 C CA . PHE A 1 84 ? -7.299 -5.790 14.650 1.00 94.56 84 PHE A CA 1
ATOM 699 C C . PHE A 1 84 ? -8.302 -5.624 13.506 1.00 94.56 84 PHE A C 1
ATOM 701 O O . PHE A 1 84 ? -8.091 -6.108 12.395 1.00 94.56 84 PHE A O 1
ATOM 708 N N . THR A 1 85 ? -9.382 -4.891 13.767 1.00 93.12 85 THR A N 1
ATOM 709 C CA . THR A 1 85 ? -10.311 -4.432 12.723 1.00 93.12 85 THR A CA 1
ATOM 710 C C . THR A 1 85 ? -10.110 -2.941 12.506 1.00 93.12 85 THR A C 1
ATOM 712 O O . THR A 1 85 ? -10.051 -2.190 13.478 1.00 93.12 85 THR A O 1
ATOM 715 N N . LEU A 1 86 ? -9.999 -2.506 11.253 1.00 92.19 86 LEU A N 1
ATOM 716 C CA . LEU A 1 86 ? -9.813 -1.102 10.902 1.00 92.19 86 LEU A CA 1
ATOM 717 C C . LEU A 1 86 ? -10.983 -0.635 10.045 1.00 92.19 86 LEU A C 1
ATOM 719 O O . LEU A 1 86 ? -11.357 -1.305 9.085 1.00 92.19 86 LEU A O 1
ATOM 723 N N . SER A 1 87 ? -11.532 0.526 10.386 1.00 88.69 87 SER A N 1
ATOM 724 C CA . SER A 1 87 ? -12.472 1.257 9.540 1.00 88.69 87 SER A CA 1
ATOM 725 C C . SER A 1 87 ? -11.778 2.513 9.020 1.00 88.69 87 SER A C 1
ATOM 727 O O . SER A 1 87 ? -11.462 3.381 9.840 1.00 88.69 87 SER A O 1
ATOM 729 N N . PRO A 1 88 ? -11.529 2.626 7.705 1.00 86.19 88 PRO A N 1
ATOM 730 C CA . PRO A 1 88 ? -11.032 3.853 7.098 1.00 86.19 88 PRO A CA 1
ATOM 731 C C . PRO A 1 88 ? -12.027 5.001 7.278 1.00 86.19 88 PRO A C 1
ATOM 733 O O . PRO A 1 88 ? -13.234 4.761 7.371 1.00 86.19 88 PRO A O 1
ATOM 736 N N . HIS A 1 89 ? -11.511 6.228 7.334 1.00 79.00 89 HIS A N 1
ATOM 737 C CA . HIS A 1 89 ? -12.277 7.480 7.315 1.00 79.00 89 HIS A CA 1
ATOM 738 C C . HIS A 1 89 ? -13.539 7.484 8.206 1.00 79.00 89 HIS A C 1
ATOM 740 O O . HIS A 1 89 ? -14.638 7.766 7.719 1.00 79.00 89 HIS A O 1
ATOM 746 N N . PRO A 1 90 ? -13.422 7.190 9.518 1.00 78.56 90 PRO A N 1
ATOM 747 C CA . PRO A 1 90 ? -14.575 7.142 10.408 1.00 78.56 90 PRO A CA 1
ATOM 748 C C . PRO A 1 90 ? -15.288 8.499 10.476 1.00 78.56 90 PRO A C 1
ATOM 750 O O . PRO A 1 90 ? -14.661 9.562 10.549 1.00 78.56 90 PRO A O 1
ATOM 753 N N . GLU A 1 91 ? -16.618 8.460 10.505 1.00 72.88 91 GLU A N 1
ATOM 754 C CA . GLU A 1 91 ? -17.426 9.644 10.775 1.00 72.88 91 GLU A CA 1
ATOM 755 C C . GLU A 1 91 ? -17.219 10.078 12.233 1.00 72.88 91 GLU A C 1
ATOM 757 O O . GLU A 1 91 ? -17.525 9.345 13.174 1.00 72.88 91 GLU A O 1
ATOM 762 N N . LEU A 1 92 ? -16.686 11.284 12.435 1.00 71.06 92 LEU A N 1
ATOM 763 C CA . LEU A 1 92 ? -16.609 11.890 13.759 1.00 71.06 92 LEU A CA 1
ATOM 764 C C . LEU A 1 92 ? -17.936 12.592 14.064 1.00 71.06 92 LEU A C 1
ATOM 766 O O . LEU A 1 92 ? -18.408 13.405 13.275 1.00 71.06 92 LEU A O 1
ATOM 770 N N . ALA A 1 93 ? -18.513 12.323 15.239 1.00 65.00 93 ALA A N 1
ATOM 771 C CA . ALA A 1 93 ? -19.731 12.997 15.713 1.00 65.00 93 ALA A CA 1
ATOM 772 C C . ALA A 1 93 ? -19.536 14.509 15.940 1.00 65.00 93 ALA A C 1
ATOM 774 O O . ALA A 1 93 ? -20.499 15.271 15.991 1.00 65.00 93 ALA A O 1
ATOM 775 N N . ASN A 1 94 ? -18.281 14.933 16.083 1.00 63.38 94 ASN A N 1
ATOM 776 C CA . ASN A 1 94 ? -17.904 16.328 16.197 1.00 63.38 94 ASN A CA 1
ATOM 777 C C . ASN A 1 94 ? -17.496 16.799 14.803 1.00 63.38 94 ASN A C 1
ATOM 779 O O . ASN A 1 94 ? -16.683 16.133 14.166 1.00 63.38 94 ASN A O 1
ATOM 783 N N . ASP A 1 95 ? -18.018 17.947 14.376 1.00 56.62 95 ASP A N 1
ATOM 784 C CA . ASP A 1 95 ? -17.832 18.613 13.072 1.00 56.62 95 ASP A CA 1
ATOM 785 C C . ASP A 1 95 ? -16.377 19.102 12.827 1.00 56.62 95 ASP A C 1
ATOM 787 O O . ASP A 1 95 ? -16.106 20.190 12.323 1.00 56.62 95 ASP A O 1
ATOM 791 N N . SER A 1 96 ? -15.397 18.321 13.283 1.00 59.59 96 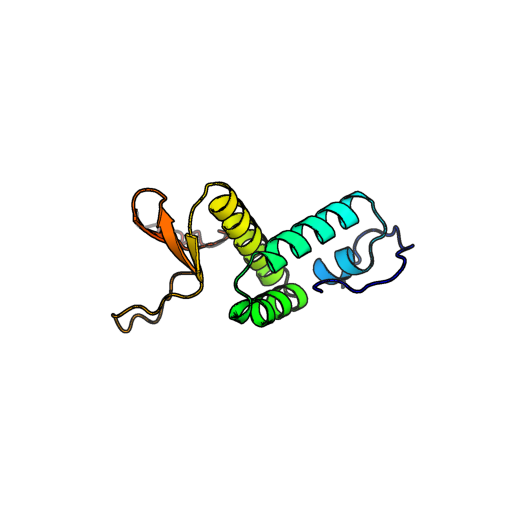SER A N 1
ATOM 792 C CA . SER A 1 96 ? -13.975 18.545 13.091 1.00 59.59 96 SER A CA 1
ATOM 793 C C . SER A 1 96 ? -13.619 18.202 11.651 1.00 59.59 96 SER A C 1
ATOM 795 O O . SER A 1 96 ? -13.787 17.068 11.204 1.00 59.59 96 SER A O 1
ATOM 797 N N . ALA A 1 97 ? -13.054 19.176 10.939 1.00 59.81 97 ALA A N 1
ATOM 798 C CA . ALA A 1 97 ? -12.578 19.006 9.567 1.00 59.81 97 ALA A CA 1
ATOM 799 C C . ALA A 1 97 ? -11.442 17.971 9.437 1.00 59.81 97 ALA A C 1
ATOM 801 O O . ALA A 1 97 ? -11.119 17.548 8.328 1.00 59.81 97 ALA A O 1
ATOM 802 N N . LYS A 1 98 ? -10.823 17.565 10.554 1.00 61.25 98 LYS A N 1
ATOM 803 C CA . LYS A 1 98 ? -9.735 16.589 10.574 1.00 61.25 98 LYS A CA 1
ATOM 804 C C . LYS A 1 98 ? -10.295 15.203 10.896 1.00 61.25 98 LYS A C 1
ATOM 806 O O . LYS A 1 98 ? -10.635 14.928 12.046 1.00 61.25 98 LYS A O 1
ATOM 811 N N . ARG A 1 99 ? -10.410 14.358 9.868 1.00 66.56 99 ARG A N 1
ATOM 812 C CA . ARG A 1 99 ? -10.798 12.949 10.000 1.00 66.56 99 ARG A CA 1
ATOM 813 C C . ARG A 1 99 ? -9.535 12.097 10.160 1.00 66.56 99 ARG A C 1
ATOM 815 O O . ARG A 1 99 ? -8.640 12.245 9.331 1.00 66.56 99 ARG A O 1
ATOM 822 N N . PRO A 1 100 ? -9.434 11.255 11.202 1.00 78.62 100 PRO A N 1
ATOM 823 C CA . PRO A 1 100 ? -8.335 10.304 11.315 1.00 78.62 100 PRO A CA 1
ATOM 824 C C . PRO A 1 100 ? -8.405 9.296 10.163 1.00 78.62 100 PRO A C 1
ATOM 826 O O . PRO A 1 100 ? -9.481 9.062 9.610 1.00 78.62 100 PRO A O 1
ATOM 829 N N . ASP A 1 101 ? -7.272 8.686 9.820 1.00 83.56 101 ASP A N 1
ATOM 830 C CA . ASP A 1 101 ? -7.219 7.727 8.713 1.00 83.56 101 ASP A CA 1
ATOM 831 C C . ASP A 1 101 ? -7.974 6.443 9.065 1.00 83.56 101 ASP A C 1
ATOM 833 O O . ASP A 1 101 ? -8.737 5.937 8.246 1.00 83.56 101 ASP A O 1
ATOM 837 N N . PHE A 1 102 ? -7.847 5.965 10.312 1.00 90.38 102 PHE A N 1
ATOM 838 C CA . PHE A 1 102 ? -8.536 4.761 10.777 1.00 90.38 102 PHE A CA 1
ATOM 839 C C . PHE A 1 102 ? -9.160 4.906 12.166 1.00 90.38 102 PHE A C 1
ATOM 841 O O . PHE A 1 102 ? -8.579 5.492 13.082 1.00 90.38 102 PHE A O 1
ATOM 848 N N . LEU A 1 103 ? -10.307 4.253 12.352 1.00 92.69 103 LEU A N 1
ATOM 849 C CA . LEU A 1 103 ? -10.763 3.766 13.652 1.00 92.69 103 LEU A CA 1
ATOM 850 C C . LEU A 1 103 ? -10.331 2.306 13.798 1.00 92.69 103 LEU A C 1
ATOM 852 O O . LEU A 1 103 ? -10.762 1.445 13.030 1.00 92.69 103 LEU A O 1
ATOM 856 N N . VAL A 1 104 ? -9.489 2.028 14.787 1.00 93.44 104 VAL A N 1
ATOM 857 C CA . VAL A 1 104 ? -8.975 0.690 15.076 1.00 93.44 104 VAL A CA 1
ATOM 858 C C . VAL A 1 104 ? -9.767 0.083 16.226 1.00 93.44 104 VAL A C 1
ATOM 860 O O . VAL A 1 104 ? -9.964 0.730 17.250 1.00 93.44 104 VAL A O 1
ATOM 863 N N . THR A 1 105 ? -10.194 -1.168 16.070 1.00 95.06 105 THR A N 1
ATOM 864 C CA . THR A 1 105 ? -10.785 -1.992 17.130 1.00 95.06 105 THR A CA 1
ATOM 865 C C . THR A 1 105 ? -9.827 -3.124 17.483 1.00 95.06 105 THR A C 1
ATOM 867 O O . THR A 1 105 ? -9.477 -3.948 16.633 1.00 95.06 105 THR A O 1
ATOM 870 N N . CYS A 1 106 ? -9.390 -3.137 18.738 1.00 93.50 106 CYS A N 1
ATOM 871 C CA . CYS A 1 106 ? -8.538 -4.153 19.335 1.00 93.50 106 CYS A CA 1
ATOM 872 C C . CYS A 1 106 ? -9.292 -5.483 19.517 1.00 93.50 106 CYS A C 1
ATOM 874 O O . CYS A 1 106 ? -10.517 -5.480 19.666 1.00 93.50 106 CYS A O 1
ATOM 876 N N . PRO A 1 107 ? -8.580 -6.623 19.605 1.00 91.75 107 PRO A N 1
ATOM 877 C CA . PRO A 1 107 ? -9.201 -7.919 19.897 1.00 91.75 107 PRO A CA 1
ATOM 878 C C . PRO A 1 107 ? -9.969 -7.976 21.229 1.00 91.75 107 PRO A C 1
ATOM 880 O O . PRO A 1 107 ? -10.878 -8.788 21.380 1.00 91.75 107 PRO A O 1
ATOM 883 N N . ASP A 1 108 ? -9.612 -7.126 22.194 1.00 93.38 108 ASP A N 1
ATOM 884 C CA . ASP A 1 108 ? -10.283 -6.995 23.494 1.00 93.38 108 ASP A CA 1
ATOM 885 C C . ASP A 1 108 ? -11.519 -6.070 23.460 1.00 93.38 108 ASP A C 1
ATOM 887 O O . ASP A 1 108 ? -12.184 -5.892 24.480 1.00 93.38 108 ASP A O 1
ATOM 891 N N . GLY A 1 109 ? -11.841 -5.498 22.294 1.00 91.94 109 GLY A N 1
ATOM 892 C CA . GLY A 1 109 ? -12.968 -4.591 22.077 1.00 91.94 109 GLY A CA 1
ATOM 893 C C . GLY A 1 109 ? -12.658 -3.109 22.302 1.00 91.94 109 GLY A C 1
ATOM 894 O O . GLY A 1 109 ? -13.513 -2.273 22.011 1.00 91.94 109 GLY A O 1
ATOM 895 N N . ASN A 1 110 ? -11.458 -2.755 22.773 1.00 93.50 110 ASN A N 1
ATOM 896 C CA . ASN A 1 110 ? -11.059 -1.354 22.905 1.00 93.50 110 ASN A CA 1
ATOM 897 C C . ASN A 1 110 ? -10.890 -0.695 21.531 1.00 93.50 110 ASN A C 1
ATOM 899 O O . ASN A 1 110 ? -10.512 -1.348 20.559 1.00 93.50 110 ASN A O 1
ATOM 903 N N . GLN A 1 111 ? -11.144 0.612 21.449 1.00 94.25 111 GLN A N 1
ATOM 904 C CA . GLN A 1 111 ? -11.045 1.364 20.199 1.00 94.25 111 GLN A CA 1
ATOM 905 C C . GLN A 1 111 ? -10.157 2.595 20.337 1.00 94.25 111 GLN A C 1
ATOM 907 O O . GLN A 1 111 ? -10.154 3.259 21.374 1.00 94.25 111 GLN A O 1
ATOM 912 N N . PHE A 1 112 ? -9.422 2.915 19.274 1.00 90.88 112 PHE A N 1
ATOM 913 C CA . PHE A 1 112 ? -8.624 4.135 19.184 1.00 90.88 112 PHE A CA 1
ATOM 914 C C . PHE A 1 112 ? -8.542 4.648 17.743 1.00 90.88 112 PHE A C 1
ATOM 916 O O . PHE A 1 112 ? -8.699 3.891 16.785 1.00 90.88 112 PHE A O 1
ATOM 923 N N . TYR A 1 113 ? -8.288 5.948 17.592 1.00 91.06 113 TYR A N 1
ATOM 924 C CA . TYR A 1 113 ? -8.056 6.575 16.292 1.00 91.06 113 TYR A CA 1
ATOM 925 C C . TYR A 1 113 ? -6.572 6.524 15.924 1.00 91.06 113 TYR A C 1
ATOM 927 O O . TYR A 1 113 ? -5.713 6.750 16.778 1.00 91.06 113 TYR A O 1
ATOM 935 N N . LEU A 1 114 ? -6.281 6.257 14.654 1.00 89.31 114 LEU A N 1
ATOM 936 C CA . LEU A 1 114 ? -4.930 6.143 14.114 1.00 89.31 114 LEU A CA 1
ATOM 937 C C . LEU A 1 114 ? -4.769 7.075 12.905 1.00 89.31 114 LEU A C 1
ATOM 939 O O . LEU A 1 114 ? -5.553 7.000 11.961 1.00 89.31 114 LEU A O 1
ATOM 943 N N . GLU A 1 115 ? -3.745 7.931 12.941 1.00 87.19 115 GLU A N 1
ATOM 944 C CA . GLU A 1 115 ? -3.286 8.726 11.792 1.00 87.19 115 GLU A CA 1
ATOM 945 C C . GLU A 1 115 ? -2.042 8.057 11.173 1.00 87.19 115 GLU A C 1
ATOM 947 O O . GLU A 1 115 ? -1.072 7.750 11.870 1.00 87.19 115 GLU A O 1
ATOM 952 N N . ALA A 1 116 ? -2.060 7.834 9.861 1.00 84.25 116 ALA A N 1
ATOM 953 C CA . ALA A 1 116 ? -1.006 7.206 9.071 1.00 84.25 116 ALA A CA 1
ATOM 954 C C . ALA A 1 116 ? -0.119 8.272 8.399 1.00 84.25 116 ALA A C 1
ATOM 956 O O . ALA A 1 116 ? -0.004 8.356 7.176 1.00 84.25 116 ALA A O 1
ATOM 957 N N . ILE A 1 117 ? 0.525 9.112 9.213 1.00 79.50 117 ILE A N 1
ATOM 958 C CA . ILE A 1 117 ? 1.333 10.236 8.723 1.00 79.50 117 ILE A CA 1
ATOM 959 C C . ILE A 1 117 ? 2.783 9.804 8.486 1.00 79.50 117 ILE A C 1
ATOM 961 O O . ILE A 1 117 ? 3.475 9.359 9.402 1.00 79.50 117 ILE A O 1
ATOM 965 N N . CYS A 1 118 ? 3.288 10.031 7.272 1.00 70.62 118 CYS A N 1
ATOM 966 C CA . CYS A 1 118 ? 4.726 10.048 7.014 1.00 70.62 118 CYS A CA 1
ATOM 967 C C . CYS A 1 118 ? 5.282 11.434 7.365 1.00 70.62 118 CYS A C 1
ATOM 969 O O . CYS A 1 118 ? 5.073 12.397 6.628 1.00 70.62 118 CYS A O 1
ATOM 971 N N . THR A 1 119 ? 6.006 11.553 8.477 1.00 62.78 119 THR A N 1
ATOM 972 C CA . THR A 1 119 ? 6.730 12.787 8.804 1.00 62.78 119 THR A CA 1
ATOM 973 C C . THR A 1 119 ? 7.940 12.925 7.880 1.00 62.78 119 THR A C 1
ATOM 975 O O . THR A 1 119 ? 8.938 12.229 8.058 1.00 62.78 119 THR A O 1
ATOM 978 N N . SER A 1 120 ? 7.885 13.813 6.888 1.00 53.19 120 SER A N 1
ATOM 979 C CA . SER A 1 120 ? 9.105 14.312 6.240 1.00 53.19 120 SER A CA 1
ATOM 980 C C . SER A 1 120 ? 9.783 15.325 7.169 1.00 53.19 120 SER A C 1
ATOM 982 O O . SER A 1 120 ? 9.087 16.156 7.750 1.00 53.19 120 SER A O 1
ATOM 984 N N . GLU A 1 121 ? 11.114 15.290 7.302 1.00 45.75 121 GLU A N 1
ATOM 985 C CA . GLU A 1 121 ? 11.920 16.212 8.131 1.00 45.75 121 GLU A CA 1
ATOM 986 C C . GLU A 1 121 ? 11.907 17.673 7.619 1.00 45.75 121 GLU A C 1
ATOM 988 O O . GLU A 1 121 ? 12.933 18.251 7.271 1.00 45.75 121 GLU A O 1
ATOM 993 N N . SER A 1 122 ? 10.741 18.307 7.511 1.00 49.16 122 SER A N 1
ATOM 994 C CA . SER A 1 122 ? 10.621 19.689 7.019 1.00 49.16 122 SER A CA 1
ATOM 995 C C . SER A 1 122 ? 9.551 20.521 7.721 1.00 49.16 122 SER A C 1
ATOM 997 O O . SER A 1 122 ? 9.219 21.592 7.229 1.00 49.16 122 SER A O 1
ATOM 999 N N . ASP A 1 123 ? 9.061 20.089 8.884 1.00 47.12 123 ASP A N 1
ATOM 1000 C CA . ASP A 1 123 ? 8.265 20.944 9.781 1.00 47.12 123 ASP A CA 1
ATOM 1001 C C . ASP A 1 123 ? 9.035 21.273 11.070 1.00 47.12 123 ASP A C 1
ATOM 1003 O O . ASP A 1 123 ? 8.507 21.335 12.179 1.00 47.12 123 ASP A O 1
ATOM 1007 N N . GLY A 1 124 ? 10.341 21.507 10.912 1.00 41.53 124 GLY A N 1
ATOM 1008 C CA . GLY A 1 124 ? 11.145 22.222 11.894 1.00 41.53 124 GLY A CA 1
ATOM 1009 C C . GLY A 1 124 ? 10.749 23.695 11.897 1.00 41.53 124 GLY A C 1
ATOM 1010 O O . GLY A 1 124 ? 11.482 24.543 11.389 1.00 41.53 124 GLY A O 1
ATOM 1011 N N . LYS A 1 125 ? 9.576 24.012 12.452 1.00 39.59 125 LYS A N 1
ATOM 1012 C CA . LYS A 1 125 ? 9.248 25.377 12.859 1.00 39.59 125 LYS A CA 1
ATOM 1013 C C . LYS A 1 125 ? 10.250 25.743 13.951 1.00 39.59 125 LYS A C 1
ATOM 1015 O O . LYS A 1 125 ? 10.158 25.273 15.080 1.00 39.59 125 LYS A O 1
ATOM 1020 N N . ASN A 1 126 ? 11.268 26.503 13.567 1.00 42.62 126 ASN A N 1
ATOM 1021 C CA . ASN A 1 126 ? 12.302 26.991 14.461 1.00 42.62 126 ASN A CA 1
ATOM 1022 C C . ASN A 1 126 ? 11.663 28.009 15.418 1.00 42.62 126 ASN A C 1
ATOM 1024 O O . ASN A 1 126 ? 11.627 29.202 15.123 1.00 42.62 126 ASN A O 1
ATOM 1028 N N . ASP A 1 127 ? 11.103 27.536 16.531 1.00 45.72 127 ASP A N 1
ATOM 1029 C CA . ASP A 1 127 ? 10.663 28.395 17.628 1.00 45.72 127 ASP A CA 1
ATOM 1030 C C . ASP A 1 127 ? 11.895 28.778 18.453 1.00 45.72 127 ASP A C 1
ATOM 1032 O O . ASP A 1 127 ? 12.197 28.232 19.512 1.00 45.72 127 ASP A O 1
ATOM 1036 N N . SER A 1 128 ? 12.694 29.678 17.881 1.00 45.28 128 SER A N 1
ATOM 1037 C CA . SER A 1 128 ? 13.716 30.404 18.622 1.00 45.28 128 SER A CA 1
ATOM 1038 C C . SER A 1 128 ? 13.039 31.581 19.321 1.00 45.28 128 SER A C 1
ATOM 1040 O O . SER A 1 128 ? 13.057 32.702 18.816 1.00 45.28 128 SER A O 1
ATOM 1042 N N . THR A 1 129 ? 12.432 31.329 20.479 1.00 44.00 129 THR A N 1
ATOM 1043 C CA . THR A 1 129 ? 12.263 32.366 21.502 1.00 44.00 129 THR A CA 1
ATOM 1044 C C . THR A 1 129 ? 13.361 32.190 22.547 1.00 44.00 129 THR A C 1
ATOM 1046 O O . THR A 1 129 ? 13.329 31.269 23.361 1.00 44.00 129 THR A O 1
ATOM 1049 N N . GLY A 1 130 ? 14.353 33.077 22.487 1.00 39.97 130 GLY A N 1
ATOM 1050 C CA . GLY A 1 130 ? 15.411 33.274 23.473 1.00 39.97 130 GLY A CA 1
ATOM 1051 C C . GLY A 1 130 ? 15.863 34.721 23.427 1.00 39.97 130 GLY A C 1
ATOM 1052 O O . GLY A 1 130 ? 16.072 35.211 22.295 1.00 39.97 130 GLY A O 1
#

pLDDT: mean 87.16, std 15.74, range [39.59, 97.56]